Protein AF-A0A9D8L1I0-F1 (afdb_monomer_lite)

pLDDT: mean 84.33, std 12.77, range [39.62, 98.12]

Secondary structure (DSSP, 8-state):
-------SSSPPHHHHHTS-HHHHHHHHHHHHHHHHHHHHHHHHHHHH-TTTTTSHHHHHHHHHHHHHHHHHHHHHHHHHHTT---THHHHHHHHHHHHHHHHH--

Structure (mmCIF, N/CA/C/O backbone):
data_AF-A0A9D8L1I0-F1
#
_entry.id   AF-A0A9D8L1I0-F1
#
loop_
_atom_site.group_PDB
_atom_site.id
_atom_site.type_symbol
_atom_site.label_atom_id
_atom_site.label_alt_id
_atom_site.label_comp_id
_atom_site.label_asym_id
_atom_site.label_entity_id
_atom_site.label_seq_id
_atom_site.pdbx_PDB_ins_code
_atom_site.Cartn_x
_atom_site.Cartn_y
_atom_site.Cartn_z
_atom_site.occupancy
_atom_site.B_iso_or_equiv
_atom_site.auth_seq_id
_atom_site.auth_comp_id
_atom_site.auth_asym_id
_atom_site.auth_atom_id
_atom_site.pdbx_PDB_model_num
ATOM 1 N N . MET A 1 1 ? 15.024 6.090 -34.967 1.00 39.62 1 MET A N 1
ATOM 2 C CA . MET A 1 1 ? 15.370 5.945 -33.536 1.00 39.62 1 MET A CA 1
ATOM 3 C C . MET A 1 1 ? 14.486 4.861 -32.944 1.00 39.62 1 MET A C 1
ATOM 5 O O . MET A 1 1 ? 13.291 5.085 -32.796 1.00 39.62 1 MET A O 1
ATOM 9 N N . GLN A 1 2 ? 15.023 3.660 -32.710 1.00 44.72 2 GLN A N 1
ATOM 10 C CA . GLN A 1 2 ? 14.275 2.620 -32.006 1.00 44.72 2 GLN A CA 1
ATOM 11 C C . GLN A 1 2 ? 14.144 3.039 -30.542 1.00 44.72 2 GLN A C 1
ATOM 13 O O . GLN A 1 2 ? 15.130 3.086 -29.814 1.00 44.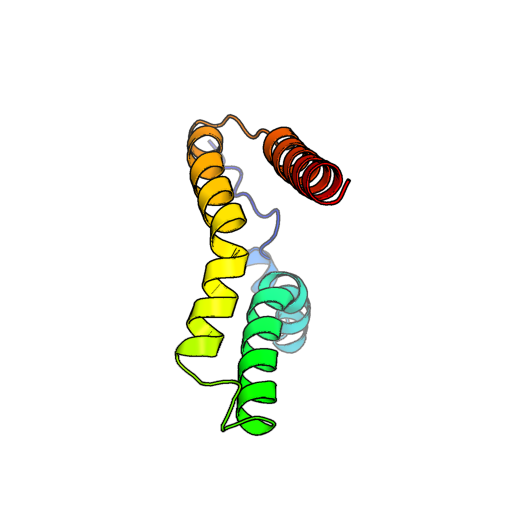72 2 GLN A O 1
ATOM 18 N N . SER A 1 3 ? 12.930 3.411 -30.142 1.00 52.75 3 SER A N 1
ATOM 19 C CA . SER A 1 3 ? 12.588 3.613 -28.739 1.00 52.75 3 SER A CA 1
ATOM 20 C C . SER A 1 3 ? 12.832 2.288 -28.022 1.00 52.75 3 SER A C 1
ATOM 22 O O . SER A 1 3 ? 12.141 1.305 -28.294 1.00 52.75 3 SER A O 1
ATOM 24 N N . ILE A 1 4 ? 13.851 2.246 -27.160 1.00 57.22 4 ILE A N 1
ATOM 25 C CA . ILE A 1 4 ? 14.044 1.164 -26.197 1.00 57.22 4 ILE A CA 1
ATOM 26 C C . ILE A 1 4 ? 12.809 1.199 -25.298 1.00 57.22 4 ILE A C 1
ATOM 28 O O . ILE A 1 4 ? 12.732 1.978 -24.349 1.00 57.22 4 ILE A O 1
ATOM 32 N N . LYS A 1 5 ? 11.783 0.423 -25.657 1.00 53.22 5 LYS A N 1
ATOM 33 C CA . LYS A 1 5 ? 10.633 0.215 -24.785 1.00 53.22 5 LYS A CA 1
ATOM 34 C C . LYS A 1 5 ? 11.166 -0.502 -23.555 1.00 53.22 5 LYS A C 1
ATOM 36 O O . LYS A 1 5 ? 11.768 -1.567 -23.671 1.00 53.22 5 LYS A O 1
ATOM 41 N N . SER A 1 6 ? 11.014 0.140 -22.402 1.00 52.84 6 SER A N 1
ATOM 42 C CA . SER A 1 6 ? 11.422 -0.401 -21.112 1.00 52.84 6 SER A CA 1
ATOM 43 C C . SER A 1 6 ? 10.534 -1.605 -20.782 1.00 52.84 6 SER A C 1
ATOM 45 O O . SER A 1 6 ? 9.533 -1.490 -20.087 1.00 52.84 6 SER A O 1
ATOM 47 N N . ASN A 1 7 ? 10.877 -2.766 -21.339 1.00 55.94 7 ASN A N 1
ATOM 48 C CA . ASN A 1 7 ? 10.194 -4.044 -21.121 1.00 55.94 7 ASN A CA 1
ATOM 49 C C . ASN A 1 7 ? 10.760 -4.759 -19.878 1.00 55.94 7 ASN A C 1
ATOM 51 O O . ASN A 1 7 ? 10.787 -5.982 -19.814 1.00 55.94 7 ASN A O 1
ATOM 55 N N . ALA A 1 8 ? 11.292 -4.003 -18.912 1.00 62.06 8 ALA A N 1
ATOM 56 C CA . ALA A 1 8 ? 12.044 -4.555 -17.787 1.00 62.06 8 ALA A CA 1
ATOM 57 C C . ALA A 1 8 ? 11.167 -5.338 -16.792 1.00 62.06 8 ALA A C 1
ATOM 59 O O . ALA A 1 8 ? 11.692 -6.130 -16.016 1.00 62.06 8 ALA A O 1
ATOM 60 N N . LEU A 1 9 ? 9.846 -5.117 -16.808 1.00 59.50 9 LEU A N 1
ATOM 61 C CA . LEU A 1 9 ? 8.902 -5.744 -15.877 1.00 59.50 9 LEU A CA 1
ATOM 62 C C . LEU A 1 9 ? 7.666 -6.337 -16.567 1.00 59.50 9 LEU A C 1
ATOM 64 O O . LEU A 1 9 ? 7.187 -7.377 -16.134 1.00 59.50 9 LEU A O 1
ATOM 68 N N . GLU A 1 10 ? 7.149 -5.731 -17.640 1.00 68.56 10 GLU A N 1
ATOM 69 C CA . GLU A 1 10 ? 5.935 -6.212 -18.312 1.00 68.56 10 GLU A CA 1
ATOM 70 C C . GLU A 1 10 ? 6.262 -7.095 -19.531 1.00 68.56 10 GLU A C 1
ATOM 72 O O . GLU A 1 10 ? 7.078 -6.697 -20.368 1.00 68.56 10 GLU A O 1
ATOM 77 N N . PRO A 1 11 ? 5.617 -8.268 -19.693 1.00 68.06 11 PRO A N 1
ATOM 78 C CA . PRO A 1 11 ? 5.796 -9.088 -20.887 1.00 68.06 11 PRO A CA 1
ATOM 79 C C . PRO A 1 11 ? 5.298 -8.342 -22.134 1.00 68.06 11 PRO A C 1
ATOM 81 O O . PRO A 1 11 ? 4.176 -7.828 -22.176 1.00 68.06 11 PRO A O 1
ATOM 84 N N . THR A 1 12 ? 6.123 -8.299 -23.181 1.00 71.00 12 THR A N 1
ATOM 85 C CA . THR A 1 12 ? 5.828 -7.531 -24.397 1.00 71.00 12 THR A CA 1
ATOM 86 C C . THR A 1 12 ? 4.592 -8.102 -25.096 1.00 71.00 12 THR A C 1
ATOM 88 O O . THR A 1 12 ? 4.416 -9.319 -25.179 1.00 71.00 12 THR A O 1
ATOM 91 N N . ARG A 1 13 ? 3.742 -7.248 -25.687 1.00 66.81 13 ARG A N 1
ATOM 92 C CA . ARG A 1 13 ? 2.550 -7.702 -26.439 1.00 66.81 13 ARG A CA 1
ATOM 93 C C . ARG A 1 13 ? 2.877 -8.729 -27.536 1.00 66.81 13 ARG A C 1
ATOM 95 O O . ARG A 1 13 ? 2.081 -9.634 -27.762 1.00 66.81 13 ARG A O 1
ATOM 102 N N . SER A 1 14 ? 4.046 -8.619 -28.171 1.00 68.25 14 SER A N 1
ATOM 103 C CA . SER A 1 14 ? 4.559 -9.590 -29.150 1.00 68.25 14 SER A CA 1
ATOM 104 C C . SER A 1 14 ? 4.920 -10.941 -28.525 1.00 68.25 14 SER A C 1
ATOM 106 O O . SER A 1 14 ? 4.664 -11.975 -29.130 1.00 68.25 14 SER A O 1
ATOM 108 N N . GLU A 1 15 ? 5.448 -10.954 -27.300 1.00 68.50 15 GLU A N 1
ATOM 109 C CA . GLU A 1 15 ? 5.772 -12.180 -26.563 1.00 68.50 15 GLU A CA 1
ATOM 110 C C . GLU A 1 15 ? 4.523 -12.877 -26.012 1.00 68.50 15 GLU A C 1
ATOM 112 O O . GLU A 1 15 ? 4.513 -14.094 -25.855 1.00 68.50 15 GLU A O 1
ATOM 117 N N . MET A 1 16 ? 3.456 -12.123 -25.729 1.00 66.44 16 MET A N 1
ATOM 118 C CA . MET A 1 16 ? 2.175 -12.687 -25.293 1.00 66.44 16 MET A CA 1
ATOM 119 C C . MET A 1 16 ? 1.318 -13.211 -26.450 1.00 66.44 16 MET A C 1
ATOM 121 O O . MET A 1 16 ? 0.474 -14.080 -26.223 1.00 66.44 16 MET A O 1
ATOM 125 N N . ALA A 1 17 ? 1.521 -12.729 -27.681 1.00 70.69 17 ALA A N 1
ATOM 126 C CA . ALA A 1 17 ? 0.701 -13.081 -28.842 1.00 70.69 17 ALA A CA 1
ATOM 127 C C . ALA A 1 17 ? 0.709 -14.589 -29.164 1.00 70.69 17 ALA A C 1
ATOM 129 O O . ALA A 1 17 ? -0.326 -15.113 -29.565 1.00 70.69 17 ALA A O 1
ATOM 130 N N . GLY A 1 18 ? 1.823 -15.288 -28.914 1.00 72.75 18 GLY A N 1
ATOM 131 C CA . GLY A 1 18 ? 1.969 -16.730 -29.166 1.00 72.75 18 GLY A CA 1
ATOM 132 C C . GLY A 1 18 ? 1.714 -17.655 -27.967 1.00 72.75 18 GLY A C 1
ATOM 133 O O . GLY A 1 18 ? 1.807 -18.868 -28.118 1.00 72.75 18 GLY A O 1
ATOM 134 N N . LEU A 1 19 ? 1.425 -17.116 -26.776 1.00 76.25 19 LEU A N 1
ATOM 135 C CA . LEU A 1 19 ? 1.290 -17.906 -25.544 1.00 76.25 19 LEU A CA 1
ATOM 136 C C . LEU A 1 19 ? -0.154 -18.345 -25.284 1.00 76.25 19 LEU A C 1
ATOM 138 O O . LEU A 1 19 ? -1.094 -17.576 -25.508 1.00 76.25 19 LEU A O 1
ATOM 142 N N . SER A 1 20 ? -0.317 -19.547 -24.723 1.00 82.31 20 SER A N 1
ATOM 143 C CA . SER A 1 20 ? -1.616 -20.025 -24.238 1.00 82.31 20 SER A CA 1
ATOM 144 C C . SER A 1 20 ? -2.103 -19.194 -23.043 1.00 82.31 20 SER A C 1
ATOM 146 O O . SER A 1 20 ? -1.311 -18.573 -22.327 1.00 82.31 20 SER A O 1
ATOM 148 N N . THR A 1 21 ? -3.415 -19.190 -22.789 1.00 80.31 21 THR A N 1
ATOM 149 C CA . THR A 1 21 ? -4.027 -18.412 -21.696 1.00 80.31 21 THR A CA 1
ATOM 150 C C . THR A 1 21 ? -3.395 -18.715 -20.332 1.00 80.31 21 THR A C 1
ATOM 152 O O . THR A 1 21 ? -3.154 -17.794 -19.555 1.00 80.31 21 THR A O 1
ATOM 155 N N . GLY A 1 22 ? -3.034 -19.977 -20.063 1.00 82.69 22 GLY A N 1
ATOM 156 C CA . GLY A 1 22 ? -2.352 -20.370 -18.823 1.00 82.69 22 GLY A CA 1
ATOM 157 C C . GLY A 1 22 ? -0.921 -19.832 -18.722 1.00 82.69 22 GLY A C 1
ATOM 158 O O . GLY A 1 22 ? -0.518 -19.328 -17.675 1.00 82.69 22 GLY A O 1
ATOM 159 N N . GLN A 1 23 ? -0.168 -19.850 -19.824 1.00 81.81 23 GLN A N 1
ATOM 160 C CA . GLN A 1 23 ? 1.193 -19.302 -19.869 1.00 81.81 23 GLN A CA 1
ATOM 161 C C . GLN A 1 23 ? 1.207 -17.776 -19.708 1.00 81.81 23 GLN A C 1
ATOM 163 O O . GLN A 1 23 ? 2.113 -17.234 -19.076 1.00 81.81 23 GLN A O 1
ATOM 168 N N . ARG A 1 24 ? 0.185 -17.077 -20.224 1.00 80.12 24 ARG A N 1
ATOM 169 C CA . ARG A 1 24 ? 0.014 -15.631 -20.003 1.00 80.12 24 ARG A CA 1
ATOM 170 C C . ARG A 1 24 ? -0.208 -15.306 -18.527 1.00 80.12 24 ARG A C 1
ATOM 172 O O . ARG A 1 24 ? 0.434 -14.396 -18.015 1.00 80.12 24 ARG A O 1
ATOM 179 N N . ILE A 1 25 ? -1.058 -16.069 -17.837 1.00 82.50 25 ILE A N 1
ATOM 180 C CA . ILE A 1 25 ? -1.329 -15.873 -16.402 1.00 82.50 25 ILE A CA 1
ATOM 181 C C . ILE A 1 25 ? -0.053 -16.078 -15.580 1.00 82.50 25 ILE A C 1
ATOM 183 O O . ILE A 1 25 ? 0.294 -15.212 -14.781 1.00 82.50 25 ILE A O 1
ATOM 187 N N . ILE A 1 26 ? 0.689 -17.163 -15.828 1.00 84.50 26 ILE A N 1
ATOM 188 C CA . ILE A 1 26 ? 1.957 -17.450 -15.134 1.00 84.50 26 ILE A CA 1
ATOM 189 C C . ILE A 1 26 ? 2.974 -16.318 -15.329 1.00 84.50 26 ILE A C 1
ATOM 191 O O . ILE A 1 26 ? 3.725 -16.003 -14.412 1.00 84.50 26 ILE A O 1
ATOM 195 N N . ARG A 1 27 ? 2.987 -15.675 -16.502 1.00 81.06 27 ARG A N 1
ATOM 196 C CA . ARG A 1 27 ? 3.935 -14.599 -16.820 1.00 81.06 27 ARG A CA 1
ATOM 197 C C . ARG A 1 27 ? 3.530 -13.235 -16.251 1.00 81.06 27 ARG A C 1
ATOM 199 O O . ARG A 1 27 ? 4.400 -12.416 -15.987 1.00 81.06 27 ARG A O 1
ATOM 206 N N . LEU A 1 28 ? 2.234 -12.999 -16.046 1.00 83.00 28 LEU A N 1
ATOM 207 C CA . LEU A 1 28 ? 1.701 -11.762 -15.457 1.00 83.00 28 LEU A CA 1
ATOM 208 C C . LEU A 1 28 ? 1.645 -11.807 -13.922 1.00 83.00 28 LEU A C 1
ATOM 210 O O . LEU A 1 28 ? 1.658 -10.758 -13.278 1.00 83.00 28 LEU A O 1
ATOM 214 N N . LEU A 1 29 ? 1.613 -13.005 -13.332 1.00 85.44 29 LEU A N 1
ATOM 215 C CA . LEU A 1 29 ? 1.515 -13.197 -11.885 1.00 85.44 29 LEU A CA 1
ATOM 216 C C . LEU A 1 29 ? 2.656 -12.526 -11.093 1.00 85.44 29 LEU A C 1
ATOM 218 O O . LEU A 1 29 ? 2.346 -11.879 -10.098 1.00 85.44 29 LEU A O 1
ATOM 222 N N . PRO A 1 30 ? 3.942 -12.587 -11.495 1.00 84.06 30 PRO A N 1
ATOM 223 C CA . PRO A 1 30 ? 5.016 -11.913 -10.760 1.00 84.06 30 PRO A CA 1
ATOM 224 C C . PRO A 1 30 ? 4.934 -10.384 -10.850 1.00 84.06 30 PRO A C 1
ATOM 226 O O . PRO A 1 30 ? 5.331 -9.691 -9.920 1.00 84.06 30 PRO A O 1
ATOM 229 N N . VAL A 1 31 ? 4.393 -9.862 -11.956 1.00 86.19 31 VAL A N 1
ATOM 230 C CA . VAL A 1 31 ? 4.291 -8.420 -12.227 1.00 86.19 31 VAL A CA 1
ATOM 231 C C . VAL A 1 31 ? 3.198 -7.784 -11.374 1.00 86.19 31 VAL A C 1
ATOM 233 O O . VAL A 1 31 ? 3.411 -6.755 -10.739 1.00 86.19 31 VAL A O 1
ATOM 236 N N . TYR A 1 32 ? 2.030 -8.426 -11.319 1.00 88.00 32 TYR A N 1
ATOM 237 C CA . TYR A 1 32 ? 0.860 -7.914 -10.599 1.00 88.00 32 TYR A CA 1
ATOM 238 C C . TYR A 1 32 ? 0.608 -8.621 -9.265 1.00 88.00 32 TYR A C 1
ATOM 240 O O . TYR A 1 32 ? -0.382 -8.333 -8.593 1.00 88.00 32 TYR A O 1
ATOM 248 N N . GLY A 1 33 ? 1.501 -9.520 -8.849 1.00 89.94 33 GLY A N 1
ATOM 249 C CA . GLY A 1 33 ? 1.322 -10.359 -7.668 1.00 89.94 33 GLY A CA 1
ATOM 250 C C . GLY A 1 33 ? 1.126 -9.556 -6.388 1.00 89.94 33 GLY A C 1
ATOM 251 O O . GLY A 1 33 ? 0.246 -9.884 -5.601 1.00 89.94 33 GLY A O 1
ATOM 252 N N . LEU A 1 34 ? 1.874 -8.462 -6.205 1.00 91.69 34 LEU A N 1
ATOM 253 C CA . LEU A 1 34 ? 1.756 -7.599 -5.025 1.00 91.69 34 LEU A CA 1
ATOM 254 C C . LEU A 1 34 ? 0.405 -6.853 -4.947 1.00 91.69 34 LEU A C 1
ATOM 256 O O . LEU A 1 34 ? -0.265 -6.969 -3.915 1.00 91.69 34 LEU A O 1
ATOM 260 N N . PRO A 1 35 ? -0.052 -6.130 -5.992 1.00 93.00 35 PRO A N 1
ATOM 261 C CA . PRO A 1 35 ? -1.398 -5.553 -6.010 1.00 93.00 35 PRO A CA 1
ATOM 262 C C . PRO A 1 35 ? -2.507 -6.594 -5.829 1.00 93.00 35 PRO A C 1
ATOM 264 O O . PRO A 1 35 ? -3.423 -6.379 -5.035 1.00 93.00 35 PRO A O 1
ATOM 267 N N . ILE A 1 36 ? -2.407 -7.736 -6.519 1.00 93.94 36 ILE A N 1
ATOM 268 C CA . ILE A 1 36 ? -3.386 -8.828 -6.419 1.00 93.94 36 ILE A CA 1
ATOM 269 C C . ILE A 1 36 ? -3.449 -9.351 -4.984 1.00 93.94 36 ILE A C 1
ATOM 271 O O . ILE A 1 36 ? -4.536 -9.460 -4.419 1.00 93.94 36 ILE A O 1
ATOM 275 N N . LEU A 1 37 ? -2.293 -9.625 -4.376 1.00 94.88 37 LEU A N 1
ATOM 276 C CA . LEU A 1 37 ? -2.204 -10.090 -2.996 1.00 94.88 37 LEU A CA 1
ATOM 277 C C . LEU A 1 37 ? -2.790 -9.063 -2.026 1.00 94.88 37 LEU A C 1
ATOM 279 O O . LEU A 1 37 ? -3.503 -9.435 -1.101 1.00 94.88 37 LEU A O 1
ATOM 283 N N . THR A 1 38 ? -2.543 -7.774 -2.255 1.00 94.25 38 THR A N 1
ATOM 284 C CA . THR A 1 38 ? -3.094 -6.698 -1.422 1.00 94.25 38 THR A CA 1
ATOM 285 C C . THR A 1 38 ? -4.621 -6.705 -1.458 1.00 94.25 38 THR A C 1
ATOM 287 O O . THR A 1 38 ? -5.255 -6.712 -0.405 1.00 94.25 38 THR A O 1
ATOM 290 N N . VAL A 1 39 ? -5.226 -6.769 -2.649 1.00 96.31 39 VAL A N 1
ATOM 291 C CA . VAL A 1 39 ? -6.690 -6.855 -2.796 1.00 96.31 39 VAL A CA 1
ATOM 292 C C . VAL A 1 39 ? -7.232 -8.135 -2.159 1.00 96.31 39 VAL A C 1
ATOM 294 O O . VAL A 1 39 ? -8.227 -8.085 -1.437 1.00 96.31 39 VAL A O 1
ATOM 297 N N . ALA A 1 40 ? -6.559 -9.268 -2.367 1.00 97.25 40 ALA A N 1
ATOM 298 C CA . ALA A 1 40 ? -6.948 -10.543 -1.775 1.00 97.25 40 ALA A CA 1
ATOM 299 C C . ALA A 1 40 ? -6.953 -10.483 -0.240 1.00 97.25 40 ALA A C 1
ATOM 301 O O . ALA A 1 40 ? -7.922 -10.912 0.383 1.00 97.25 40 ALA A O 1
ATOM 302 N N . LEU A 1 41 ? -5.919 -9.897 0.372 1.00 96.56 41 LEU A N 1
ATOM 303 C CA . LEU A 1 41 ? -5.840 -9.717 1.822 1.00 96.56 41 LEU A CA 1
ATOM 304 C C . LEU A 1 41 ? -6.917 -8.762 2.343 1.00 96.56 41 LEU A C 1
ATOM 306 O O . LEU A 1 41 ? -7.513 -9.042 3.381 1.00 96.56 41 LEU A O 1
ATOM 310 N N . ILE A 1 42 ? -7.210 -7.674 1.623 1.00 95.94 42 ILE A N 1
ATOM 311 C CA . ILE A 1 42 ? -8.297 -6.753 1.986 1.00 95.94 42 ILE A CA 1
ATOM 312 C C . ILE A 1 42 ? -9.630 -7.502 2.036 1.00 95.94 42 ILE A C 1
ATOM 314 O O . ILE A 1 42 ? -10.358 -7.379 3.021 1.00 95.94 42 ILE A O 1
ATOM 318 N N . ILE A 1 43 ? -9.942 -8.302 1.012 1.00 97.69 43 ILE A N 1
ATOM 319 C CA . ILE A 1 43 ? -11.177 -9.098 0.970 1.00 97.69 43 ILE A CA 1
ATOM 320 C C . ILE A 1 43 ? -11.183 -10.122 2.109 1.00 97.69 43 ILE A C 1
ATOM 322 O O . ILE A 1 43 ? -12.145 -10.193 2.871 1.00 97.69 43 ILE A O 1
ATOM 326 N N . PHE A 1 44 ? -10.094 -10.873 2.261 1.00 98.12 44 PHE A N 1
ATOM 327 C CA . PHE A 1 44 ? -9.952 -11.918 3.271 1.00 98.12 44 PHE A CA 1
ATOM 328 C C . PHE A 1 44 ? -10.180 -11.391 4.694 1.00 98.12 44 PHE A C 1
ATOM 330 O O . PHE A 1 44 ? -11.010 -11.928 5.428 1.00 98.12 44 PHE A O 1
ATOM 337 N N . PHE A 1 45 ? -9.510 -10.300 5.074 1.00 96.94 45 PHE A N 1
ATOM 338 C CA . PHE A 1 45 ? -9.677 -9.711 6.402 1.00 96.94 45 PHE A CA 1
ATOM 339 C C . PHE A 1 45 ? -11.003 -8.968 6.570 1.00 96.94 45 PHE A C 1
ATOM 341 O O . PHE A 1 45 ? -11.526 -8.939 7.680 1.00 96.94 45 PHE A O 1
ATOM 348 N N . SER A 1 46 ? -11.595 -8.433 5.498 1.00 96.56 46 SER A N 1
ATOM 349 C CA . SER A 1 46 ? -12.948 -7.858 5.568 1.00 96.56 46 SER A CA 1
ATOM 350 C C . SER A 1 46 ? -14.006 -8.919 5.872 1.00 96.56 46 SER A C 1
ATOM 352 O O . SER A 1 46 ? -14.956 -8.637 6.598 1.00 96.56 46 SER A O 1
ATOM 354 N N . LEU A 1 47 ? -13.833 -10.140 5.352 1.00 97.50 47 LEU A N 1
ATOM 355 C CA . LEU A 1 47 ? -14.727 -11.266 5.632 1.00 97.50 47 LEU A CA 1
ATOM 356 C C . LEU A 1 47 ? -14.512 -11.845 7.036 1.00 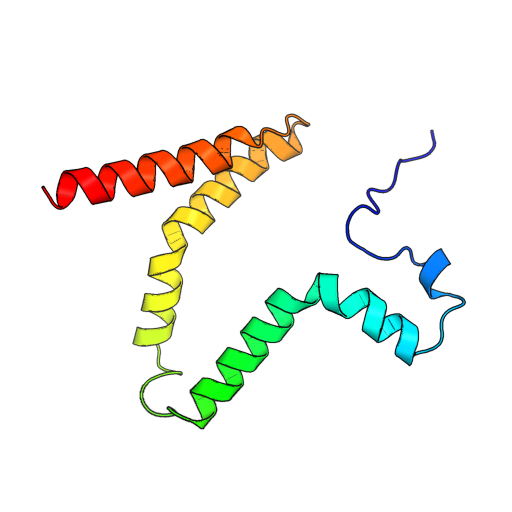97.50 47 LEU A C 1
ATOM 358 O O . LEU A 1 47 ? -15.484 -12.159 7.717 1.00 97.50 47 LEU A O 1
ATOM 362 N N . LEU A 1 48 ? -13.258 -11.977 7.482 1.00 97.50 48 LEU A N 1
ATOM 363 C CA . LEU A 1 48 ? -12.944 -12.523 8.808 1.00 97.50 48 LEU A CA 1
ATOM 364 C C . LEU A 1 48 ? -13.209 -11.539 9.955 1.00 97.50 48 LEU A C 1
ATOM 366 O O . LEU A 1 48 ? -13.595 -11.960 11.043 1.00 97.50 48 LEU A O 1
ATOM 370 N N . LEU A 1 49 ? -12.992 -10.240 9.734 1.00 96.12 49 LEU A N 1
ATOM 371 C CA . LEU A 1 49 ? -13.100 -9.189 10.749 1.00 96.12 49 LEU A CA 1
ATOM 372 C C . LEU A 1 49 ? -14.011 -8.038 10.279 1.00 96.12 49 LEU A C 1
ATOM 374 O O . LEU A 1 49 ? -13.567 -6.891 10.185 1.00 96.12 49 LEU A O 1
ATOM 378 N N . PRO A 1 50 ? -15.306 -8.296 10.026 1.00 93.62 50 PRO A N 1
ATOM 379 C CA . PRO A 1 50 ? -16.205 -7.328 9.394 1.00 93.62 50 PRO A CA 1
ATOM 380 C C . PRO A 1 50 ? -16.477 -6.080 10.244 1.00 93.62 50 PRO A C 1
ATOM 382 O O . PRO A 1 50 ? -16.815 -5.035 9.702 1.00 93.62 50 PRO A O 1
ATOM 385 N N . GLN A 1 51 ? -16.322 -6.167 11.568 1.00 94.44 51 GLN A N 1
ATOM 386 C CA . GLN A 1 51 ? -16.590 -5.052 12.486 1.00 94.44 51 GLN A CA 1
ATOM 387 C C . GLN A 1 51 ? -15.355 -4.196 12.796 1.00 94.44 51 GLN A C 1
ATOM 389 O O . GLN A 1 51 ? -15.493 -3.104 13.339 1.00 94.44 51 GLN A O 1
ATOM 394 N N . THR A 1 52 ? -14.146 -4.673 12.479 1.00 93.69 52 THR A N 1
ATOM 395 C CA . THR A 1 52 ? -12.897 -3.980 12.845 1.00 93.69 52 THR A CA 1
ATOM 396 C C . THR A 1 52 ? -12.035 -3.643 11.634 1.00 93.69 52 THR A C 1
ATOM 398 O O . THR A 1 52 ? -11.499 -2.535 11.570 1.00 93.69 52 THR A O 1
ATOM 401 N N . PHE A 1 53 ? -11.939 -4.535 10.643 1.00 95.06 53 PHE A N 1
ATOM 402 C CA . PHE A 1 53 ? -11.063 -4.343 9.491 1.00 95.06 53 PHE A CA 1
ATOM 403 C C . PHE A 1 53 ? -11.603 -3.337 8.457 1.00 95.06 53 PHE A C 1
ATOM 405 O O . PHE A 1 53 ? -10.892 -2.365 8.187 1.00 95.06 53 PHE A O 1
ATOM 412 N N . PRO A 1 54 ? -12.829 -3.468 7.904 1.00 95.19 54 PRO A N 1
ATOM 413 C CA . PRO A 1 54 ? -13.350 -2.539 6.897 1.00 95.19 54 PRO A CA 1
ATOM 414 C C . PRO A 1 54 ? -13.926 -1.258 7.535 1.00 95.19 54 PRO A C 1
ATOM 416 O O . PRO A 1 54 ? -14.972 -0.757 7.129 1.00 95.19 54 PRO A O 1
ATOM 419 N N . THR A 1 55 ? -13.262 -0.723 8.563 1.00 96.38 55 THR A N 1
ATOM 420 C CA . THR A 1 55 ? -13.673 0.507 9.254 1.00 96.38 55 THR A CA 1
ATOM 421 C C . THR A 1 55 ? -12.880 1.711 8.749 1.00 96.38 55 THR A C 1
ATOM 423 O O . THR A 1 55 ? -11.706 1.596 8.392 1.00 96.38 55 THR A O 1
ATOM 426 N N . TYR A 1 56 ? -13.495 2.902 8.762 1.00 94.62 56 TYR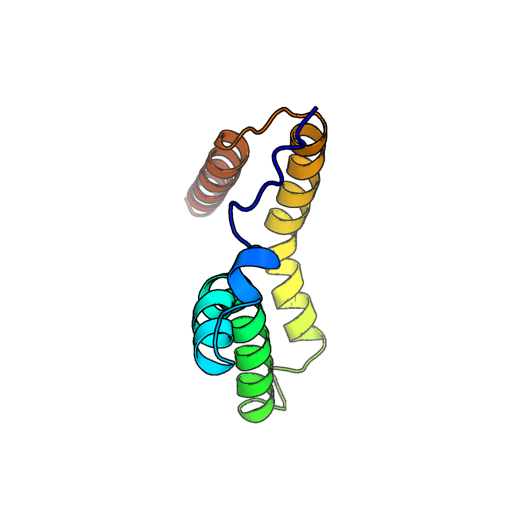 A N 1
ATOM 427 C CA . TYR A 1 56 ? -12.819 4.146 8.364 1.00 94.62 56 TYR A CA 1
ATOM 428 C C . TYR A 1 56 ? -11.573 4.429 9.215 1.00 94.62 56 TYR A C 1
ATOM 430 O O . TYR A 1 56 ? -10.554 4.882 8.698 1.00 94.62 56 TYR A O 1
ATOM 438 N N . LEU A 1 57 ? -11.640 4.118 10.515 1.00 94.94 57 LEU A N 1
ATOM 439 C CA . LEU A 1 57 ? -10.508 4.270 11.425 1.00 94.94 57 LEU A CA 1
ATOM 440 C C . LEU A 1 57 ? -9.342 3.369 11.018 1.00 94.94 57 LEU A C 1
ATOM 442 O O . LEU A 1 57 ? -8.228 3.865 10.886 1.00 94.94 57 LEU A O 1
ATOM 446 N N . ASN A 1 58 ? -9.589 2.082 10.761 1.00 94.31 58 ASN A N 1
ATOM 447 C CA . ASN A 1 58 ? -8.534 1.160 10.350 1.00 94.31 58 ASN A CA 1
ATOM 448 C C . ASN A 1 58 ? -7.947 1.534 8.980 1.00 94.31 58 ASN A C 1
ATOM 450 O O . ASN A 1 58 ? -6.729 1.597 8.828 1.00 94.31 58 ASN A O 1
ATOM 454 N N . PHE A 1 59 ? -8.795 1.873 8.004 1.00 93.69 59 PHE A N 1
ATOM 455 C CA . PHE A 1 59 ? -8.347 2.330 6.686 1.00 93.69 59 PHE A CA 1
ATOM 456 C C . PHE A 1 59 ? -7.446 3.568 6.779 1.00 93.69 59 PHE A C 1
ATOM 458 O O . PHE A 1 59 ? -6.353 3.593 6.211 1.00 93.69 59 PHE A O 1
ATOM 465 N N . ARG A 1 60 ? -7.870 4.577 7.551 1.00 95.12 60 ARG A N 1
ATOM 466 C CA . ARG A 1 60 ? -7.078 5.787 7.787 1.00 95.12 60 ARG A CA 1
ATOM 467 C C . ARG A 1 60 ? -5.764 5.471 8.500 1.00 95.12 60 ARG A C 1
ATOM 469 O O . ARG A 1 60 ? -4.747 6.031 8.109 1.00 95.12 60 ARG A O 1
ATOM 476 N N . SER A 1 61 ? -5.767 4.597 9.506 1.00 94.62 61 SER A N 1
ATOM 477 C CA . SER A 1 61 ? -4.550 4.200 10.227 1.00 94.62 61 SER A CA 1
ATOM 478 C C . SER A 1 61 ? -3.544 3.500 9.312 1.00 94.62 61 SER A C 1
ATOM 480 O O . SER A 1 61 ? -2.369 3.858 9.322 1.00 94.62 61 SER A O 1
ATOM 482 N N . ILE A 1 62 ? -4.002 2.571 8.467 1.00 93.25 62 ILE A N 1
ATOM 483 C CA . ILE A 1 62 ? -3.147 1.872 7.495 1.00 93.25 62 ILE A CA 1
ATOM 484 C C . ILE A 1 62 ? -2.541 2.859 6.489 1.00 93.25 62 ILE A C 1
ATOM 486 O O . ILE A 1 62 ? -1.346 2.797 6.200 1.00 93.25 62 ILE A O 1
ATOM 490 N N . LEU A 1 63 ? -3.344 3.784 5.952 1.00 92.88 63 LEU A N 1
ATOM 491 C CA . LEU A 1 63 ? -2.840 4.791 5.016 1.00 92.88 63 LEU A CA 1
ATOM 492 C C . LEU A 1 63 ? -1.883 5.784 5.682 1.00 92.88 63 LEU A C 1
ATOM 494 O O . LEU A 1 63 ? -0.881 6.159 5.076 1.00 92.88 63 LEU A O 1
ATOM 498 N N . ALA A 1 64 ? -2.173 6.199 6.917 1.00 93.88 64 ALA A N 1
ATOM 499 C CA . ALA A 1 64 ? -1.328 7.120 7.669 1.00 93.88 64 ALA A CA 1
ATOM 500 C C . ALA A 1 64 ? 0.055 6.516 7.956 1.00 93.88 64 ALA A C 1
ATOM 502 O O . ALA A 1 64 ? 1.056 7.210 7.793 1.00 93.88 64 ALA A O 1
ATOM 503 N N . ASP A 1 65 ? 0.123 5.222 8.282 1.00 91.75 65 ASP A N 1
ATOM 504 C CA . ASP A 1 65 ? 1.385 4.492 8.475 1.00 91.75 65 ASP A CA 1
ATOM 505 C C . ASP A 1 65 ? 2.274 4.523 7.216 1.00 91.75 65 ASP A C 1
ATOM 507 O O . ASP A 1 65 ? 3.492 4.681 7.289 1.00 91.75 65 ASP A O 1
ATOM 511 N N . LYS A 1 66 ? 1.663 4.467 6.025 1.00 90.56 66 LYS A N 1
ATOM 512 C CA . LYS A 1 66 ? 2.387 4.490 4.741 1.00 90.56 66 LYS A CA 1
ATOM 513 C C . LYS A 1 66 ? 2.564 5.881 4.135 1.00 90.56 66 LYS A C 1
ATOM 515 O O . LYS A 1 66 ? 3.195 5.999 3.083 1.00 90.56 66 LYS A O 1
ATOM 520 N N . ALA A 1 67 ? 2.088 6.936 4.795 1.00 90.62 67 ALA A N 1
ATOM 521 C CA . ALA A 1 67 ? 2.119 8.295 4.260 1.00 90.62 67 ALA A CA 1
ATOM 522 C C . ALA A 1 67 ? 3.547 8.811 4.017 1.00 90.62 67 ALA A C 1
ATOM 524 O O . ALA A 1 67 ? 3.813 9.392 2.967 1.00 90.62 67 ALA A O 1
ATOM 525 N N . ILE A 1 68 ? 4.482 8.557 4.942 1.00 87.31 68 ILE A N 1
ATOM 526 C CA . ILE A 1 68 ? 5.878 9.014 4.816 1.00 87.31 68 ILE A CA 1
ATOM 527 C C . ILE A 1 68 ? 6.532 8.393 3.577 1.00 87.31 68 ILE A C 1
ATOM 529 O O . ILE A 1 68 ? 7.056 9.106 2.725 1.00 87.31 68 ILE A O 1
ATOM 533 N N . VAL A 1 69 ? 6.453 7.067 3.434 1.00 86.94 69 VAL A N 1
ATOM 534 C CA . VAL A 1 69 ? 7.035 6.352 2.286 1.00 86.94 69 VAL A CA 1
ATOM 535 C C . VAL A 1 69 ? 6.373 6.783 0.975 1.00 86.94 69 VAL A C 1
ATOM 537 O O . VAL A 1 69 ? 7.067 6.966 -0.025 1.00 86.94 69 VAL A O 1
ATOM 540 N N . ALA A 1 70 ? 5.054 7.001 0.973 1.00 89.88 70 ALA A N 1
ATOM 541 C CA . ALA A 1 70 ? 4.331 7.481 -0.201 1.00 89.88 70 ALA A CA 1
ATOM 542 C C . ALA A 1 70 ? 4.792 8.884 -0.632 1.00 89.88 70 ALA A C 1
ATOM 544 O O . ALA A 1 70 ? 5.104 9.090 -1.805 1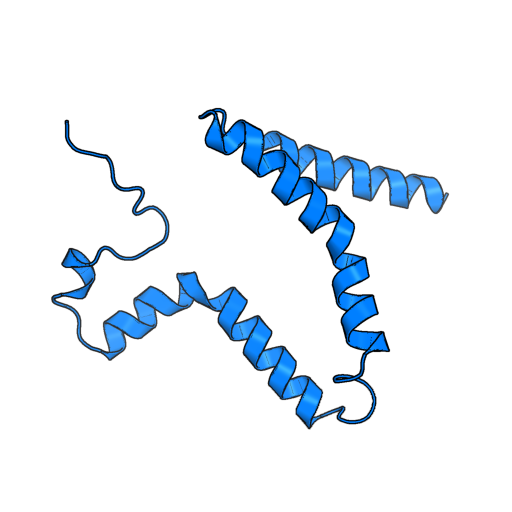.00 89.88 70 ALA A O 1
ATOM 545 N N . LEU A 1 71 ? 4.905 9.830 0.307 1.00 91.88 71 LEU A N 1
ATOM 546 C CA . LEU A 1 71 ? 5.386 11.189 0.036 1.00 91.88 71 LEU A CA 1
ATOM 547 C C . LEU A 1 71 ? 6.827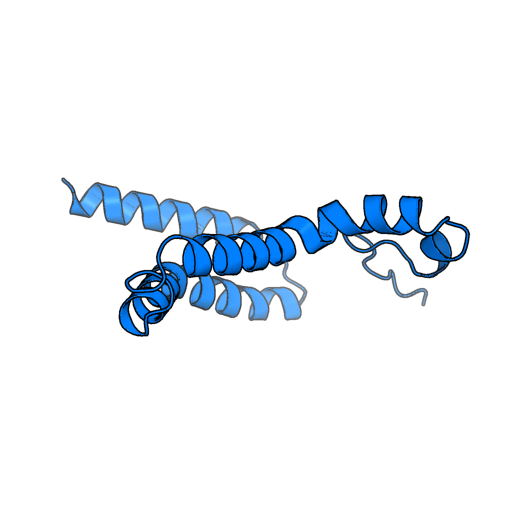 11.195 -0.481 1.00 91.88 71 LEU A C 1
ATOM 549 O O . LEU A 1 71 ? 7.139 11.899 -1.440 1.00 91.88 71 LEU A O 1
ATOM 553 N N . LEU A 1 72 ? 7.697 10.379 0.110 1.00 89.12 72 LEU A N 1
ATOM 554 C CA . LEU A 1 72 ? 9.089 10.273 -0.320 1.00 89.12 72 LEU A CA 1
ATOM 555 C C . LEU A 1 72 ? 9.220 9.615 -1.702 1.00 89.12 72 LEU A C 1
ATOM 557 O O . LEU A 1 72 ? 10.032 10.053 -2.514 1.00 89.12 72 LEU A O 1
ATOM 561 N N . SER A 1 73 ? 8.378 8.624 -2.011 1.00 87.69 73 SER A N 1
ATOM 562 C CA . SER A 1 73 ? 8.316 8.007 -3.345 1.00 87.69 73 SER A CA 1
ATOM 563 C C . SER A 1 73 ? 7.822 8.998 -4.408 1.00 87.69 73 SER A C 1
ATOM 565 O O . SER A 1 73 ? 8.364 9.055 -5.514 1.00 87.69 73 SER A O 1
ATOM 567 N N . LEU A 1 74 ? 6.837 9.836 -4.065 1.00 91.12 74 LEU A N 1
ATOM 568 C CA . LEU A 1 74 ? 6.385 10.935 -4.925 1.00 91.12 74 LEU A CA 1
ATOM 569 C C . LEU A 1 74 ? 7.507 11.954 -5.164 1.00 91.12 74 LEU A C 1
ATOM 571 O O . LEU A 1 74 ? 7.748 12.336 -6.308 1.00 91.12 74 LEU A O 1
ATOM 575 N N . ALA A 1 75 ? 8.243 12.337 -4.117 1.00 89.25 75 ALA A N 1
ATOM 576 C CA . ALA A 1 75 ? 9.387 13.238 -4.240 1.00 89.25 75 ALA A CA 1
ATOM 577 C C . ALA A 1 75 ? 10.483 12.657 -5.152 1.00 89.25 75 ALA A C 1
ATOM 579 O O . ALA A 1 75 ? 10.994 13.362 -6.021 1.00 89.25 75 ALA A O 1
ATOM 580 N N . ALA A 1 76 ? 10.786 11.360 -5.022 1.00 87.19 76 ALA A N 1
ATOM 581 C CA . ALA A 1 76 ? 11.754 10.657 -5.866 1.00 87.19 76 ALA A CA 1
ATOM 582 C C . ALA A 1 76 ? 11.318 10.544 -7.341 1.00 87.19 76 ALA A C 1
ATOM 584 O O . ALA A 1 76 ? 12.161 10.427 -8.229 1.00 87.19 76 ALA A O 1
ATOM 585 N N . THR A 1 77 ? 10.019 10.643 -7.635 1.00 88.75 77 THR A N 1
ATOM 586 C CA . THR A 1 77 ? 9.513 10.575 -9.016 1.00 88.75 77 THR A CA 1
ATOM 587 C C . THR A 1 77 ? 9.993 11.767 -9.858 1.00 88.75 77 THR A C 1
ATOM 589 O O . THR A 1 77 ? 10.279 11.608 -11.043 1.00 88.75 77 THR A O 1
ATOM 592 N N . ILE A 1 78 ? 10.152 12.953 -9.259 1.00 89.25 78 ILE A N 1
ATOM 593 C CA . ILE A 1 78 ? 10.596 14.177 -9.953 1.00 89.25 78 ILE A CA 1
ATOM 594 C C . ILE A 1 78 ? 11.995 14.021 -10.591 1.00 89.25 78 ILE A C 1
ATOM 596 O O . ILE A 1 78 ? 12.105 14.202 -11.807 1.00 89.25 78 ILE A O 1
ATOM 600 N N . PRO A 1 79 ? 13.069 13.658 -9.854 1.00 87.06 79 PRO A N 1
ATOM 601 C CA . PRO A 1 79 ? 14.388 13.447 -10.455 1.00 87.06 79 PRO A CA 1
ATOM 602 C C . PRO A 1 79 ? 14.422 12.251 -11.416 1.00 87.06 79 PRO A C 1
ATOM 604 O O . PRO A 1 79 ? 15.111 12.311 -12.437 1.00 87.06 79 PRO A O 1
ATOM 607 N N . MET A 1 80 ? 13.631 11.202 -11.156 1.00 86.38 80 MET A N 1
ATOM 608 C CA . MET A 1 80 ? 13.512 10.063 -12.072 1.00 86.38 80 MET A CA 1
ATOM 609 C C . MET A 1 80 ? 12.953 10.484 -13.437 1.00 86.38 80 MET A C 1
ATOM 611 O O . MET A 1 80 ? 13.489 10.070 -14.465 1.00 86.38 80 MET A O 1
ATOM 615 N N . MET A 1 81 ? 11.935 11.354 -13.466 1.00 86.75 81 MET A N 1
ATOM 616 C CA . MET A 1 81 ? 11.393 11.913 -14.714 1.00 86.75 81 MET A CA 1
ATOM 617 C C . MET A 1 81 ? 12.405 12.797 -15.454 1.00 86.75 81 MET A C 1
ATOM 619 O O . MET A 1 81 ? 12.407 12.825 -16.681 1.00 86.75 81 MET A O 1
ATOM 623 N N . ALA A 1 82 ? 13.307 13.467 -14.731 1.00 88.38 82 ALA A N 1
ATOM 624 C CA . ALA A 1 82 ? 14.407 14.238 -15.313 1.00 88.38 82 ALA A CA 1
ATOM 625 C C . ALA A 1 82 ? 15.560 13.360 -15.857 1.00 88.38 82 ALA A C 1
ATOM 627 O O . ALA A 1 82 ? 16.613 13.878 -16.230 1.00 88.38 82 ALA A O 1
ATOM 628 N N . GLY A 1 83 ? 15.396 12.031 -15.888 1.00 82.56 83 GLY A N 1
ATOM 629 C CA . GLY A 1 83 ? 16.404 11.085 -16.375 1.00 82.56 83 GLY A CA 1
ATOM 630 C C . GLY A 1 83 ? 17.538 10.816 -15.382 1.00 82.56 83 GLY A C 1
ATOM 631 O O . GLY A 1 83 ? 18.554 10.227 -15.752 1.00 82.56 83 GLY A O 1
ATOM 632 N N . ARG A 1 84 ? 17.388 11.238 -14.121 1.00 82.00 84 ARG A N 1
ATOM 633 C CA . ARG A 1 84 ? 18.366 11.025 -13.045 1.00 82.00 84 ARG A CA 1
ATOM 634 C C . ARG A 1 84 ? 17.826 9.958 -12.095 1.00 82.00 84 ARG A C 1
ATOM 636 O O . ARG A 1 84 ? 17.232 10.264 -11.067 1.00 82.00 84 ARG A O 1
ATOM 643 N N . ILE A 1 85 ? 17.996 8.693 -12.478 1.00 77.12 85 ILE A N 1
ATOM 644 C CA . ILE A 1 85 ? 17.602 7.549 -11.647 1.00 77.12 85 ILE A CA 1
ATOM 645 C C . ILE A 1 85 ? 18.630 7.399 -10.526 1.00 77.12 85 ILE A C 1
ATOM 647 O O . ILE A 1 85 ? 19.759 6.980 -10.774 1.00 77.12 85 ILE A O 1
ATOM 651 N N . ASP A 1 86 ? 18.234 7.741 -9.303 1.00 75.62 86 ASP A N 1
ATOM 652 C CA . ASP A 1 86 ? 19.072 7.603 -8.116 1.00 75.62 86 ASP A CA 1
ATOM 653 C C . ASP A 1 86 ? 18.435 6.630 -7.115 1.00 75.62 86 ASP A C 1
ATOM 655 O O . ASP A 1 86 ? 17.466 6.948 -6.426 1.00 75.62 86 ASP A O 1
ATOM 659 N N . LEU A 1 87 ? 18.990 5.418 -7.044 1.00 80.31 87 LEU A N 1
ATOM 660 C CA . LEU A 1 87 ? 18.552 4.375 -6.110 1.00 80.31 87 LEU A CA 1
ATOM 661 C C . LEU A 1 87 ? 19.049 4.618 -4.677 1.00 80.31 87 LEU A C 1
ATOM 663 O O . LEU A 1 87 ? 18.510 4.027 -3.737 1.00 80.31 87 LEU A O 1
ATOM 667 N N . THR A 1 88 ? 20.041 5.495 -4.482 1.00 84.06 88 THR A N 1
ATOM 668 C CA . THR A 1 88 ? 20.575 5.801 -3.147 1.00 84.06 88 THR A CA 1
ATOM 669 C C . THR A 1 88 ? 19.555 6.539 -2.285 1.00 84.06 88 THR A C 1
ATOM 671 O O . THR A 1 88 ? 19.591 6.409 -1.061 1.00 84.06 88 THR A O 1
ATOM 674 N N . VAL A 1 89 ? 18.583 7.222 -2.906 1.00 82.44 89 VAL A N 1
ATOM 675 C CA . VAL A 1 89 ? 17.507 7.918 -2.194 1.00 82.44 89 VAL A CA 1
ATOM 676 C C . VAL A 1 89 ? 16.679 6.945 -1.353 1.00 82.44 89 VAL A C 1
ATOM 678 O O . VAL A 1 89 ? 16.401 7.225 -0.190 1.00 82.44 89 VAL A O 1
ATOM 681 N N . GLY A 1 90 ? 16.362 5.761 -1.892 1.00 82.12 90 GLY A N 1
ATOM 682 C CA . GLY A 1 90 ? 15.598 4.735 -1.181 1.00 82.12 90 GLY A CA 1
ATOM 683 C C . GLY A 1 90 ? 16.371 4.167 0.008 1.00 82.12 90 GLY A C 1
ATOM 684 O O . GLY A 1 90 ? 15.820 4.041 1.100 1.00 82.12 90 GLY A O 1
ATOM 685 N N . PHE A 1 91 ? 17.667 3.896 -0.181 1.00 85.38 91 PHE A N 1
ATOM 686 C CA . PHE A 1 91 ? 18.552 3.459 0.900 1.00 85.38 91 PHE A CA 1
ATOM 687 C C . PHE A 1 91 ? 18.659 4.516 2.007 1.00 85.38 91 PHE A C 1
ATOM 689 O O . PHE A 1 91 ? 18.477 4.195 3.181 1.00 85.38 91 PHE A O 1
ATOM 696 N N . GLY A 1 92 ? 18.895 5.779 1.634 1.00 87.50 92 GLY A N 1
ATOM 697 C CA . GLY A 1 92 ? 18.992 6.889 2.575 1.00 87.50 92 GLY A CA 1
ATOM 698 C C . GLY A 1 92 ? 17.722 7.026 3.409 1.00 87.50 92 GLY A C 1
ATOM 699 O O . GLY A 1 92 ? 17.795 7.002 4.633 1.00 87.50 92 GLY A O 1
ATOM 700 N N . ILE A 1 93 ? 16.555 7.093 2.761 1.00 85.81 93 ILE A N 1
ATOM 701 C CA . ILE A 1 93 ? 15.249 7.203 3.429 1.00 85.81 93 ILE A CA 1
ATOM 702 C C . ILE A 1 93 ? 15.072 6.123 4.502 1.00 85.81 93 ILE A C 1
ATOM 704 O O . ILE A 1 93 ? 14.725 6.439 5.640 1.00 85.81 93 ILE A O 1
ATOM 708 N N . VAL A 1 94 ? 15.324 4.859 4.153 1.00 86.81 94 VAL A N 1
ATOM 709 C CA . VAL A 1 94 ? 15.146 3.733 5.080 1.00 86.81 94 VAL A CA 1
ATOM 710 C C . VAL A 1 94 ? 16.150 3.807 6.232 1.00 86.81 94 VAL A C 1
ATOM 712 O O . VAL A 1 94 ? 15.769 3.612 7.386 1.00 86.81 94 VAL A O 1
ATOM 715 N N . MET A 1 95 ? 17.412 4.137 5.946 1.00 89.75 95 MET A N 1
ATOM 716 C CA . MET A 1 95 ? 18.463 4.230 6.962 1.00 89.75 95 MET A CA 1
ATOM 717 C C . MET A 1 95 ? 18.188 5.357 7.969 1.00 89.75 95 MET A C 1
ATOM 719 O O . MET A 1 95 ? 18.188 5.104 9.175 1.00 89.75 95 MET A O 1
ATOM 723 N N . TRP A 1 96 ? 17.862 6.566 7.493 1.00 88.69 96 TRP A N 1
ATOM 724 C CA . TRP A 1 96 ? 17.495 7.701 8.351 1.00 88.69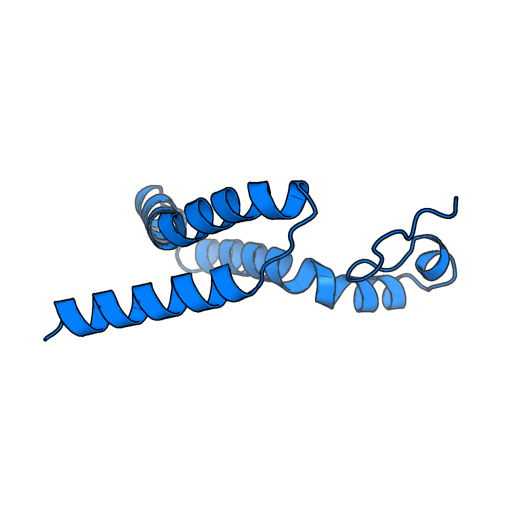 96 TRP A CA 1
ATOM 725 C C . TRP A 1 96 ? 16.264 7.398 9.204 1.00 88.69 96 TRP A C 1
ATOM 727 O O . TRP A 1 96 ? 16.228 7.763 10.378 1.00 88.69 96 TRP A O 1
ATOM 737 N N . HIS A 1 97 ? 15.274 6.702 8.639 1.00 85.88 97 HIS A N 1
ATOM 738 C CA . HIS A 1 97 ? 14.065 6.320 9.361 1.00 85.88 97 HIS A CA 1
ATOM 739 C C . HIS A 1 97 ? 14.363 5.349 10.514 1.00 85.88 97 HIS A C 1
ATOM 741 O O . HIS A 1 97 ? 13.942 5.593 11.645 1.00 85.88 97 HIS A O 1
ATOM 747 N N . ILE A 1 98 ? 15.143 4.290 10.259 1.00 89.88 98 ILE A N 1
ATOM 748 C CA . ILE A 1 98 ? 15.562 3.329 11.295 1.00 89.88 98 ILE A CA 1
ATOM 749 C C . ILE A 1 98 ? 16.398 4.029 12.371 1.00 89.88 98 ILE A C 1
ATOM 751 O O . ILE A 1 98 ? 16.188 3.795 13.561 1.00 89.88 98 ILE A O 1
ATOM 755 N N . LEU A 1 99 ? 17.322 4.903 11.965 1.00 93.12 99 LEU A N 1
ATOM 756 C CA . LEU A 1 99 ? 18.178 5.643 12.888 1.00 93.12 99 LEU A CA 1
ATOM 757 C C . LEU A 1 99 ? 17.364 6.584 13.787 1.00 93.12 99 LEU A C 1
ATOM 759 O O . LEU A 1 99 ? 17.577 6.591 14.995 1.00 93.12 99 LEU A O 1
ATOM 763 N N . ALA A 1 100 ? 16.396 7.318 13.232 1.00 91.12 100 ALA A N 1
ATOM 764 C CA . ALA A 1 100 ? 15.514 8.192 14.004 1.00 91.12 100 ALA A CA 1
ATOM 765 C C . ALA A 1 100 ? 14.684 7.410 15.032 1.00 91.12 100 ALA A C 1
ATOM 767 O O . ALA A 1 100 ? 14.652 7.792 16.199 1.00 91.12 100 ALA A O 1
ATOM 768 N N . ILE A 1 101 ? 14.074 6.287 14.635 1.00 89.56 101 ILE A N 1
ATOM 769 C CA . ILE A 1 101 ? 13.336 5.419 15.569 1.00 89.56 101 ILE A CA 1
ATOM 770 C C . ILE A 1 101 ? 14.276 4.889 16.659 1.00 89.56 101 ILE A C 1
ATOM 772 O O . ILE A 1 101 ? 13.944 4.947 17.841 1.00 89.56 101 ILE A O 1
ATOM 776 N N . GLY A 1 102 ? 15.468 4.421 16.281 1.00 91.31 102 GLY A N 1
ATOM 777 C CA . GLY A 1 102 ? 16.461 3.908 17.224 1.00 91.31 102 GLY A CA 1
ATOM 778 C C . GLY A 1 102 ? 16.961 4.952 18.228 1.00 91.31 102 GLY A C 1
ATOM 779 O O . GLY A 1 102 ? 17.244 4.592 19.369 1.00 91.31 102 GLY A O 1
ATOM 780 N N . LEU A 1 103 ? 17.051 6.225 17.827 1.00 93.75 103 LEU A N 1
ATOM 781 C CA . LEU A 1 103 ? 17.431 7.341 18.699 1.00 93.75 103 LEU A CA 1
ATOM 782 C C . LEU A 1 103 ? 16.278 7.853 19.568 1.00 93.75 103 LEU A C 1
ATOM 784 O O . LEU A 1 103 ? 16.540 8.338 20.653 1.00 93.75 103 LEU A O 1
ATOM 788 N N . ILE A 1 104 ? 15.024 7.760 19.116 1.00 94.38 104 ILE A N 1
ATOM 789 C CA . ILE A 1 104 ? 13.850 8.139 19.924 1.00 94.38 104 ILE A CA 1
ATOM 790 C C . ILE A 1 104 ? 13.611 7.136 21.063 1.00 94.38 104 ILE A C 1
ATOM 792 O O . ILE A 1 104 ? 13.092 7.501 22.115 1.00 94.38 104 ILE A O 1
ATOM 796 N N . VAL A 1 105 ? 13.946 5.862 20.839 1.00 89.38 105 VAL A N 1
ATOM 797 C CA . VAL A 1 105 ? 13.710 4.764 21.793 1.00 89.38 105 VAL A CA 1
ATOM 798 C C . VAL A 1 105 ? 14.815 4.653 22.862 1.00 89.38 105 VAL A C 1
ATOM 800 O O . VAL A 1 105 ? 14.631 3.937 23.846 1.00 89.38 105 VAL A O 1
ATOM 803 N N . LYS A 1 106 ? 15.945 5.351 22.699 1.00 53.12 106 LYS A N 1
ATOM 804 C CA . LYS A 1 106 ? 17.047 5.416 23.674 1.00 53.12 106 LYS A CA 1
ATOM 805 C C . LYS A 1 106 ? 17.095 6.766 24.370 1.00 53.12 106 LYS A C 1
ATOM 807 O O . LYS A 1 106 ? 17.423 6.755 25.575 1.00 53.12 106 LYS A O 1
#

Sequence (106 aa):
MQSIKSNALEPTRSEMAGLSTGQRIIRLLPVYGLPILTVALIIFFSLLLPQTFPTYLNFRSILADKAIVALLSLAATIPMMAGRIDLTVGFGIVMWHILAIGLIVK

Foldseek 3Di:
DPPPPPCVQPDDPVNCVPDDPVVNCVNCCVRCVVVVVVVVVLVVCCVVPVPPRPDPVNVCVVCVVCVLVVVLVVVQVVVVVVVNDDPVSVVVSVVVVVVVVVVVVD

Radius of gyration: 19.65 Å; chains: 1; bounding box: 37×35×57 Å